Protein AF-A0A4U9RWN8-F1 (afdb_monomer_lite)

Secondary structure (DSSP, 8-state):
--EEEEEEEEEEE-SS-PPP---------TTS--------EEEEETTEEEEEEEESSHHHHHHHHHS-SS-S-TT-SEEEEEEEEEEEES--------

Radius of gyration: 16.81 Å; chains: 1; bounding box: 46×37×35 Å

Organism: Hathewaya histolytica (NCBI:txid1498)

Structure (mmCIF, N/CA/C/O backbone):
data_AF-A0A4U9RWN8-F1
#
_entry.id   AF-A0A4U9RWN8-F1
#
loop_
_atom_site.group_PDB
_atom_site.id
_atom_site.type_symbol
_atom_site.label_atom_id
_atom_site.label_alt_id
_atom_site.label_comp_id
_atom_site.label_asym_id
_atom_site.label_entity_id
_atom_site.label_seq_id
_atom_site.pdbx_PDB_ins_code
_atom_site.Cartn_x
_atom_site.Cartn_y
_atom_site.Cartn_z
_atom_site.occupancy
_atom_site.B_iso_or_equiv
_atom_site.auth_seq_id
_atom_site.auth_comp_id
_atom_site.auth_asym_id
_atom_site.auth_atom_id
_atom_site.pdbx_PDB_model_num
ATOM 1 N N . MET A 1 1 ? -17.547 -0.388 16.475 1.00 52.94 1 MET A N 1
ATOM 2 C CA . MET A 1 1 ? -17.294 -1.480 15.515 1.00 52.94 1 MET A CA 1
ATOM 3 C C . MET A 1 1 ? -15.871 -1.305 15.049 1.00 52.94 1 MET A C 1
ATOM 5 O O . MET A 1 1 ? -15.585 -0.290 14.425 1.00 52.94 1 MET A O 1
ATOM 9 N N . ASP A 1 2 ? -14.984 -2.220 15.419 1.00 73.31 2 ASP A N 1
ATOM 10 C CA . ASP A 1 2 ? -13.579 -2.090 15.048 1.00 73.31 2 ASP A CA 1
ATOM 11 C C . ASP A 1 2 ? -13.425 -2.542 13.597 1.00 73.31 2 ASP A C 1
ATOM 13 O O . ASP A 1 2 ? -13.915 -3.606 13.218 1.00 73.31 2 ASP A O 1
ATOM 17 N N . ASN A 1 3 ? -12.795 -1.724 12.762 1.00 82.44 3 ASN A N 1
ATOM 18 C CA . ASN A 1 3 ? -12.520 -2.067 11.373 1.00 82.44 3 ASN A CA 1
ATOM 19 C C . ASN A 1 3 ? -11.022 -2.303 11.226 1.00 82.44 3 ASN A C 1
ATOM 21 O O . ASN A 1 3 ? -10.210 -1.515 11.707 1.00 82.44 3 ASN A O 1
ATOM 25 N N . ASN A 1 4 ? -10.650 -3.373 10.533 1.00 87.12 4 ASN A N 1
ATOM 26 C CA . ASN A 1 4 ? -9.282 -3.556 10.086 1.00 87.12 4 ASN A CA 1
ATOM 27 C C . ASN A 1 4 ? -9.071 -2.730 8.816 1.00 87.12 4 ASN A C 1
ATOM 29 O O . ASN A 1 4 ? -9.777 -2.908 7.821 1.00 87.12 4 ASN A O 1
ATOM 33 N N . LEU A 1 5 ? -8.091 -1.834 8.863 1.00 89.62 5 LEU A N 1
ATOM 34 C CA . LEU A 1 5 ? -7.734 -0.954 7.761 1.00 89.62 5 LEU A CA 1
ATOM 35 C C . LEU A 1 5 ? -6.468 -1.470 7.090 1.00 89.62 5 LEU A C 1
ATOM 37 O O . LEU A 1 5 ? -5.451 -1.691 7.751 1.00 89.62 5 LEU A O 1
ATOM 41 N N . TYR A 1 6 ? -6.527 -1.629 5.773 1.00 89.75 6 TYR A N 1
ATOM 42 C CA . TYR A 1 6 ? -5.383 -2.028 4.969 1.00 89.75 6 TYR A CA 1
ATOM 43 C C . TYR A 1 6 ? -5.171 -1.069 3.805 1.00 89.75 6 TYR A C 1
ATOM 45 O O . TYR A 1 6 ? -6.124 -0.630 3.165 1.00 89.75 6 TYR A O 1
ATOM 53 N N . VAL A 1 7 ? -3.908 -0.788 3.501 1.00 88.56 7 VAL A N 1
ATOM 54 C CA . VAL A 1 7 ? -3.503 -0.032 2.314 1.00 88.56 7 VAL A CA 1
ATOM 55 C C . VAL A 1 7 ? -2.692 -0.955 1.426 1.00 88.56 7 VAL A C 1
ATOM 57 O O . VAL A 1 7 ? -1.689 -1.524 1.855 1.00 88.56 7 VAL A O 1
ATOM 60 N N . CYS A 1 8 ? -3.143 -1.121 0.190 1.00 89.69 8 CYS A N 1
ATOM 61 C CA . CYS A 1 8 ? -2.504 -1.956 -0.811 1.00 89.69 8 CYS A CA 1
ATOM 62 C C . CYS A 1 8 ? -1.906 -1.069 -1.901 1.00 89.69 8 CYS A C 1
ATOM 64 O O . CYS A 1 8 ? -2.624 -0.308 -2.545 1.00 89.69 8 CYS A O 1
ATOM 66 N N . ILE A 1 9 ? -0.604 -1.199 -2.139 1.00 88.38 9 ILE A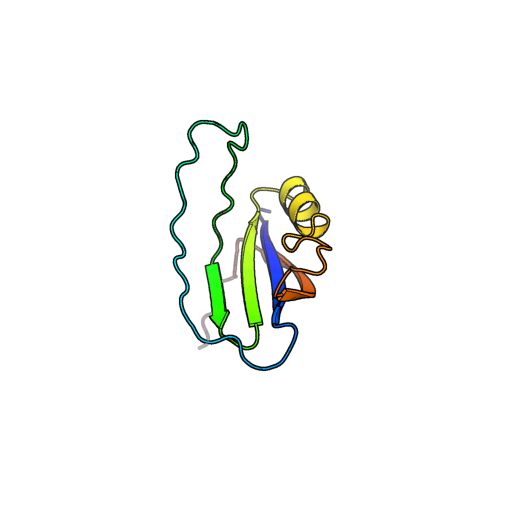 N 1
ATOM 67 C CA . ILE A 1 9 ? 0.125 -0.476 -3.180 1.00 88.38 9 ILE A CA 1
ATOM 68 C C . ILE A 1 9 ? 0.631 -1.491 -4.198 1.00 88.38 9 ILE A C 1
ATOM 70 O O . ILE A 1 9 ? 1.441 -2.357 -3.874 1.00 88.38 9 ILE A O 1
ATOM 74 N N . ASN A 1 10 ? 0.153 -1.389 -5.431 1.00 88.06 10 ASN A N 1
ATOM 75 C CA . ASN A 1 10 ? 0.626 -2.178 -6.560 1.00 88.06 10 ASN A CA 1
ATOM 76 C C . ASN A 1 10 ? 1.646 -1.354 -7.336 1.00 88.06 10 ASN A C 1
ATOM 78 O O . ASN A 1 10 ? 1.394 -0.188 -7.642 1.00 88.06 10 ASN A O 1
ATOM 82 N N . TYR A 1 11 ? 2.765 -1.967 -7.690 1.00 87.00 11 TYR A N 1
ATOM 83 C CA . TYR A 1 11 ? 3.837 -1.322 -8.435 1.00 87.00 11 TYR A CA 1
ATOM 84 C C . TYR A 1 11 ? 4.341 -2.231 -9.548 1.00 87.00 11 TYR A C 1
ATOM 86 O O . TYR A 1 11 ? 4.206 -3.454 -9.478 1.00 87.00 11 TYR A O 1
ATOM 94 N N . LYS A 1 12 ? 4.937 -1.633 -10.575 1.00 87.56 12 LYS A N 1
ATOM 95 C CA . LYS A 1 12 ? 5.595 -2.347 -11.671 1.00 87.56 12 LYS A CA 1
ATOM 96 C C . LYS A 1 12 ? 7.016 -1.847 -11.859 1.00 87.56 12 LYS A C 1
ATOM 98 O O . LYS A 1 12 ? 7.318 -0.705 -11.520 1.00 87.56 12 LYS A O 1
ATOM 103 N N . ALA A 1 13 ? 7.883 -2.707 -12.374 1.00 82.62 13 ALA A N 1
ATOM 104 C CA . ALA A 1 13 ? 9.233 -2.310 -12.749 1.00 82.62 13 ALA A CA 1
ATOM 105 C C . ALA A 1 13 ? 9.197 -1.379 -13.974 1.00 82.62 13 ALA A C 1
ATOM 107 O O . ALA A 1 13 ? 8.373 -1.556 -14.874 1.00 82.62 13 ALA A O 1
ATOM 108 N N . LYS A 1 14 ? 10.085 -0.386 -14.003 1.00 75.69 14 LYS A N 1
ATOM 109 C CA . LYS A 1 14 ? 10.350 0.458 -15.170 1.00 75.69 14 LYS A CA 1
ATOM 110 C C . LYS A 1 14 ? 11.483 -0.160 -15.991 1.00 75.69 14 LYS A C 1
ATOM 112 O O . LYS A 1 14 ? 12.550 -0.435 -15.448 1.00 75.69 14 LYS A O 1
ATOM 117 N N . GLY A 1 15 ? 11.268 -0.294 -17.299 1.00 69.38 15 GLY A N 1
ATOM 118 C CA . GLY A 1 15 ? 12.269 -0.783 -18.255 1.00 69.38 15 GLY A CA 1
ATOM 119 C C . GLY A 1 15 ? 12.388 -2.309 -18.340 1.00 69.38 15 GLY A C 1
ATOM 120 O O . GLY A 1 15 ? 11.746 -3.049 -17.595 1.00 69.38 15 GLY A O 1
ATOM 121 N N . ASP A 1 16 ? 13.212 -2.773 -19.282 1.00 58.56 16 ASP A N 1
ATOM 122 C CA . ASP A 1 16 ? 13.432 -4.194 -19.549 1.00 58.56 16 ASP A CA 1
ATOM 123 C C . ASP A 1 16 ? 14.505 -4.787 -18.622 1.00 58.56 16 ASP A C 1
ATOM 125 O O . ASP A 1 16 ? 15.666 -4.395 -18.664 1.00 58.56 16 ASP A O 1
ATOM 129 N N . LYS A 1 17 ? 14.079 -5.756 -17.796 1.00 56.75 17 LYS A N 1
ATOM 130 C CA . LYS A 1 17 ? 14.875 -6.761 -17.058 1.00 56.75 17 LYS A CA 1
ATOM 131 C C . LYS A 1 17 ? 16.185 -6.255 -16.430 1.00 56.75 17 LYS A C 1
ATOM 133 O O . LYS A 1 17 ? 17.260 -6.381 -17.007 1.00 56.75 17 LYS A O 1
ATOM 138 N N . VAL A 1 18 ? 16.111 -5.817 -15.175 1.00 53.97 18 VAL A N 1
ATOM 139 C CA . VAL A 1 18 ? 17.308 -5.633 -14.339 1.00 53.97 18 VAL A CA 1
ATOM 140 C C . VAL A 1 18 ? 17.695 -6.985 -13.729 1.00 53.97 18 VAL A C 1
ATOM 142 O O . VAL A 1 18 ? 16.878 -7.590 -13.038 1.00 53.97 18 VAL A O 1
ATOM 145 N N . GLU A 1 19 ? 18.912 -7.465 -14.007 1.00 53.09 19 GLU A N 1
ATOM 146 C CA . GLU A 1 19 ? 19.486 -8.668 -13.388 1.00 53.09 19 GLU A CA 1
ATOM 147 C C . GLU A 1 19 ? 19.564 -8.546 -11.857 1.00 53.09 19 GLU A C 1
ATOM 149 O O . GLU A 1 19 ? 19.855 -7.488 -11.288 1.00 53.09 19 GLU A O 1
ATOM 154 N N . ASP A 1 20 ? 19.257 -9.664 -11.200 1.00 55.72 20 ASP A N 1
ATOM 155 C CA . ASP A 1 20 ? 18.977 -9.770 -9.774 1.00 55.72 20 ASP A CA 1
ATOM 156 C C . ASP A 1 20 ? 20.247 -9.745 -8.912 1.00 55.72 20 ASP A C 1
ATOM 158 O O . ASP A 1 20 ? 21.068 -10.655 -8.950 1.00 55.72 20 ASP A O 1
ATOM 162 N N . ASN A 1 21 ? 20.347 -8.741 -8.038 1.00 45.19 21 ASN A N 1
ATOM 163 C CA . ASN A 1 21 ? 21.085 -8.826 -6.775 1.00 45.19 21 ASN A CA 1
ATOM 164 C C . ASN A 1 21 ? 20.395 -7.928 -5.739 1.00 45.19 21 ASN A C 1
ATOM 166 O O . ASN A 1 21 ? 20.758 -6.767 -5.532 1.00 45.19 21 ASN A O 1
ATOM 170 N N . TYR A 1 22 ? 19.336 -8.444 -5.110 1.00 52.03 22 TYR A N 1
ATOM 171 C CA . TYR A 1 22 ? 18.587 -7.714 -4.089 1.00 52.03 22 TYR A CA 1
ATOM 172 C C . TYR A 1 22 ? 19.147 -8.012 -2.692 1.00 52.03 22 TYR A C 1
ATOM 174 O O . TYR A 1 22 ? 18.807 -8.989 -2.037 1.00 52.03 22 TYR A O 1
ATOM 182 N N . ASN A 1 23 ? 19.990 -7.118 -2.182 1.00 45.03 23 ASN A N 1
ATOM 183 C CA . ASN A 1 23 ? 20.296 -7.086 -0.755 1.00 45.03 23 ASN A CA 1
ATOM 184 C C . ASN A 1 23 ? 19.260 -6.207 -0.047 1.00 45.03 23 ASN A C 1
ATOM 186 O O . ASN A 1 23 ? 19.499 -5.022 0.182 1.00 45.03 23 ASN A O 1
ATOM 190 N N . LEU A 1 24 ? 18.115 -6.791 0.329 1.00 51.59 24 LEU A N 1
ATOM 191 C CA . LEU A 1 24 ? 17.165 -6.188 1.276 1.00 51.59 24 LEU A CA 1
ATOM 192 C C . LEU A 1 24 ? 17.747 -6.249 2.698 1.00 51.59 24 LEU A C 1
ATOM 194 O O . LEU A 1 24 ? 17.181 -6.848 3.607 1.00 51.59 24 LEU A O 1
ATOM 198 N N . ARG A 1 25 ? 18.930 -5.668 2.895 1.00 49.94 25 ARG A N 1
ATOM 199 C CA . ARG A 1 25 ? 19.459 -5.421 4.231 1.00 49.94 25 ARG A CA 1
ATOM 200 C C . ARG A 1 25 ? 18.917 -4.077 4.675 1.00 49.94 25 ARG A C 1
ATOM 202 O O . ARG A 1 25 ? 19.267 -3.052 4.093 1.00 49.94 25 ARG A O 1
ATOM 209 N N . ILE A 1 26 ? 18.087 -4.092 5.715 1.00 55.62 26 ILE A N 1
ATOM 210 C CA . ILE A 1 26 ? 17.837 -2.898 6.518 1.00 55.62 26 ILE A CA 1
ATOM 211 C C . ILE A 1 26 ? 19.207 -2.505 7.075 1.00 55.62 26 ILE A C 1
ATOM 213 O O . ILE A 1 26 ? 19.735 -3.163 7.969 1.00 55.62 26 ILE A O 1
ATOM 217 N N . LYS A 1 27 ? 19.856 -1.519 6.449 1.00 49.28 27 LYS A N 1
ATOM 218 C CA . LYS A 1 27 ? 21.091 -0.953 6.982 1.00 49.28 27 LYS A CA 1
ATOM 219 C C . LYS A 1 27 ? 20.681 -0.087 8.156 1.00 49.28 27 LYS A C 1
ATOM 221 O O . LYS A 1 27 ? 19.950 0.880 7.963 1.00 49.28 27 LYS A O 1
ATOM 226 N N . ASP A 1 28 ? 21.163 -0.440 9.338 1.00 49.03 28 ASP A N 1
ATOM 227 C CA . ASP A 1 28 ? 21.103 0.428 10.503 1.00 49.03 28 ASP A CA 1
ATOM 228 C C . ASP A 1 28 ? 21.994 1.651 10.221 1.00 49.03 28 ASP A C 1
ATOM 230 O O . ASP A 1 28 ? 23.207 1.634 10.427 1.00 49.03 28 ASP A O 1
ATOM 234 N N . GLN A 1 29 ? 21.427 2.673 9.575 1.00 50.16 29 GLN A N 1
ATOM 235 C CA . GLN A 1 29 ? 22.099 3.952 9.379 1.00 50.16 29 GLN A CA 1
ATOM 236 C C . GLN A 1 29 ? 21.960 4.739 10.677 1.00 50.16 29 GLN A C 1
ATOM 238 O O . GLN A 1 29 ? 21.058 5.558 10.831 1.00 50.16 29 GLN A O 1
ATOM 243 N N . SER A 1 30 ? 22.898 4.506 11.589 1.00 48.16 30 SER A N 1
ATOM 244 C CA . SER A 1 30 ? 23.049 5.166 12.891 1.00 48.16 30 SER A CA 1
ATOM 245 C C . SER A 1 30 ? 23.254 6.696 12.841 1.00 48.16 30 SER A C 1
ATOM 247 O O . SER A 1 30 ? 23.673 7.294 13.828 1.00 48.16 30 SER A O 1
ATOM 249 N N . SER A 1 31 ? 22.962 7.363 11.717 1.00 50.34 31 SER A N 1
ATOM 250 C CA . SER A 1 31 ? 23.191 8.799 11.509 1.00 50.34 31 SER A CA 1
ATOM 251 C C . SER A 1 31 ? 22.096 9.548 10.738 1.00 50.34 31 SER A C 1
ATOM 253 O O . SER A 1 31 ? 22.244 10.748 10.511 1.00 50.34 31 SER A O 1
ATOM 255 N N . GLN A 1 32 ? 20.974 8.916 10.373 1.00 49.19 32 GLN A N 1
ATOM 256 C CA . GLN A 1 32 ? 19.807 9.643 9.854 1.00 49.19 32 GLN A CA 1
ATOM 257 C C . GLN A 1 32 ? 18.641 9.543 10.839 1.00 49.19 32 GLN A C 1
ATOM 259 O O . GLN A 1 32 ? 18.200 8.451 11.181 1.00 49.19 32 GLN A O 1
ATOM 264 N N . MET A 1 33 ? 18.126 10.698 11.277 1.00 48.00 33 MET A N 1
ATOM 265 C CA . MET A 1 33 ? 16.900 10.888 12.077 1.00 48.00 33 MET A CA 1
ATOM 266 C C . MET A 1 33 ? 15.626 10.424 11.326 1.00 48.00 33 MET A C 1
ATOM 268 O O . MET A 1 33 ? 14.662 11.168 11.181 1.00 48.00 33 MET A O 1
ATOM 272 N N . GLY A 1 34 ? 15.608 9.195 10.815 1.00 53.25 34 GLY A N 1
ATOM 273 C CA . GLY A 1 34 ? 14.469 8.557 10.158 1.00 53.25 34 GLY A CA 1
ATOM 274 C C . GLY A 1 34 ? 13.996 7.355 10.967 1.00 53.25 34 GLY A C 1
ATOM 275 O O . GLY A 1 34 ? 14.151 6.218 10.543 1.00 53.25 34 GLY A O 1
ATOM 276 N N . SER A 1 35 ? 13.441 7.586 12.156 1.00 52.69 35 SER A N 1
ATOM 277 C CA . SER A 1 35 ? 13.131 6.552 13.158 1.00 52.69 35 SER A CA 1
ATOM 278 C C . SER A 1 35 ? 11.888 5.692 12.872 1.00 52.69 35 SER A C 1
ATOM 280 O O . SER A 1 35 ? 11.381 5.035 13.782 1.00 52.69 35 SER A O 1
ATOM 282 N N . LYS A 1 36 ? 11.359 5.664 11.641 1.00 59.69 36 LYS A N 1
ATOM 283 C CA . LYS A 1 36 ? 10.114 4.938 11.343 1.00 59.69 36 LYS A CA 1
ATOM 284 C C . LYS A 1 36 ? 10.264 3.999 10.150 1.00 59.69 36 LYS A C 1
ATOM 286 O O . LYS A 1 36 ? 10.043 4.379 9.004 1.00 59.69 36 LYS A O 1
ATOM 291 N N . TYR A 1 37 ? 10.603 2.747 10.446 1.00 60.84 37 TYR A N 1
ATOM 292 C CA . TYR A 1 37 ? 10.489 1.645 9.494 1.00 60.84 37 TYR A CA 1
ATOM 293 C C . TYR A 1 37 ? 9.026 1.212 9.384 1.00 60.84 37 TYR A C 1
ATOM 295 O O . TYR A 1 37 ? 8.347 1.018 10.392 1.00 60.84 37 TYR A O 1
ATOM 303 N N . LEU A 1 38 ? 8.542 1.055 8.154 1.00 66.19 38 LEU A N 1
ATOM 304 C CA . LEU A 1 38 ? 7.200 0.563 7.870 1.00 66.19 38 LEU A CA 1
ATOM 305 C C . LEU A 1 38 ? 7.299 -0.866 7.328 1.00 66.19 38 LEU A C 1
ATOM 307 O O . LEU A 1 38 ? 7.764 -1.085 6.211 1.00 66.19 38 LEU A O 1
ATOM 311 N N . ILE A 1 39 ? 6.875 -1.840 8.133 1.00 71.50 39 ILE A N 1
ATOM 312 C CA . ILE A 1 39 ? 6.876 -3.258 7.757 1.00 71.50 39 ILE A CA 1
ATOM 313 C C . ILE A 1 39 ? 5.561 -3.578 7.038 1.00 71.50 39 ILE A C 1
ATOM 315 O O . ILE A 1 39 ? 4.483 -3.217 7.512 1.00 71.50 39 ILE A O 1
ATOM 319 N N . CYS A 1 40 ? 5.647 -4.264 5.900 1.00 77.94 40 CYS A N 1
ATOM 320 C CA . CYS A 1 40 ? 4.494 -4.743 5.137 1.00 77.94 40 CYS A CA 1
ATOM 321 C C . CYS A 1 40 ? 4.644 -6.206 4.738 1.00 77.94 40 CYS A C 1
ATOM 323 O O . CYS A 1 40 ? 5.752 -6.730 4.638 1.00 77.94 40 CYS A O 1
ATOM 325 N N . GLY A 1 41 ? 3.503 -6.842 4.479 1.00 83.62 41 GLY A N 1
ATOM 326 C CA . GLY A 1 41 ? 3.454 -8.073 3.698 1.00 83.62 41 GLY A CA 1
ATOM 327 C C . GLY A 1 41 ? 3.339 -7.742 2.214 1.00 83.62 41 GLY A C 1
ATOM 328 O O . GLY A 1 41 ? 2.918 -6.644 1.848 1.00 83.62 41 GLY A O 1
ATOM 329 N N . GLY A 1 42 ? 3.687 -8.674 1.334 1.00 85.12 42 GLY A N 1
ATOM 330 C CA . GLY A 1 42 ? 3.605 -8.397 -0.091 1.00 85.12 42 GLY A CA 1
ATOM 331 C C . GLY A 1 42 ? 4.263 -9.432 -0.982 1.00 85.12 42 GLY A C 1
ATOM 332 O O . GLY A 1 42 ? 4.845 -10.407 -0.514 1.00 85.12 42 GLY A O 1
ATOM 333 N N . ILE A 1 43 ? 4.170 -9.180 -2.282 1.00 84.12 43 ILE A N 1
ATOM 334 C CA . ILE A 1 43 ? 4.886 -9.918 -3.320 1.00 84.12 43 ILE A CA 1
ATOM 335 C C . ILE A 1 43 ? 5.865 -8.942 -3.960 1.00 84.12 43 ILE A C 1
ATOM 337 O O . ILE A 1 43 ?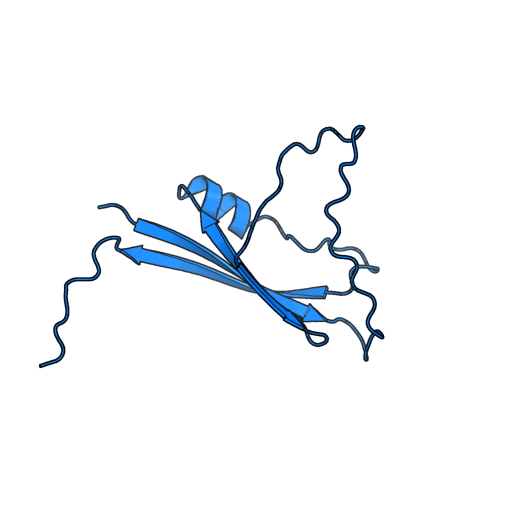 5.485 -7.822 -4.302 1.00 84.12 43 ILE A O 1
ATOM 341 N N . TYR A 1 44 ? 7.106 -9.380 -4.132 1.00 80.81 44 TYR A N 1
ATOM 342 C CA . TYR A 1 44 ? 8.142 -8.667 -4.866 1.00 80.81 44 TYR A CA 1
ATOM 343 C C . TYR A 1 44 ? 8.683 -9.588 -5.956 1.00 80.81 44 TYR A C 1
ATOM 345 O O . TYR A 1 44 ? 9.127 -10.697 -5.665 1.00 80.81 44 TYR A O 1
ATOM 353 N N . ASN A 1 45 ? 8.616 -9.151 -7.212 1.00 78.94 45 ASN A N 1
ATOM 354 C CA . ASN A 1 45 ? 9.208 -9.847 -8.346 1.00 78.94 45 ASN A CA 1
ATOM 355 C C . ASN A 1 45 ? 9.809 -8.852 -9.355 1.00 78.94 45 ASN A C 1
ATOM 357 O O . ASN A 1 45 ? 9.591 -7.643 -9.280 1.00 78.94 45 ASN A O 1
ATOM 361 N N . LYS A 1 46 ? 10.558 -9.376 -10.332 1.00 76.25 46 LYS A N 1
ATOM 362 C CA . LYS A 1 46 ? 11.249 -8.582 -11.365 1.00 76.25 46 LYS A CA 1
ATOM 363 C C . LYS A 1 46 ? 10.338 -7.707 -12.235 1.00 76.25 46 LYS A C 1
ATOM 365 O O . LYS A 1 46 ? 10.810 -6.749 -12.830 1.00 76.25 46 LYS A O 1
ATOM 370 N N . ASN A 1 47 ? 9.048 -8.027 -12.318 1.00 80.75 47 ASN A N 1
ATOM 371 C CA . ASN A 1 47 ? 8.071 -7.264 -13.093 1.00 80.75 47 ASN A CA 1
ATOM 372 C C . ASN A 1 47 ? 7.336 -6.229 -12.226 1.00 80.75 47 ASN A C 1
ATOM 374 O O . ASN A 1 47 ? 6.596 -5.400 -12.753 1.00 80.75 47 ASN A O 1
ATOM 378 N N . GLY A 1 48 ? 7.514 -6.268 -10.905 1.00 83.62 48 GLY A N 1
ATOM 379 C CA . GLY A 1 48 ? 6.741 -5.483 -9.958 1.00 83.62 48 GLY A CA 1
ATOM 380 C C . GLY A 1 48 ? 6.232 -6.304 -8.788 1.00 83.62 48 GLY A C 1
ATOM 381 O O . GLY A 1 48 ? 6.745 -7.369 -8.449 1.00 83.62 48 GLY A O 1
ATOM 382 N N . GLY A 1 49 ? 5.179 -5.807 -8.160 1.00 86.56 49 GLY A N 1
ATOM 383 C CA . GLY A 1 49 ? 4.629 -6.474 -7.006 1.00 86.56 49 GLY A CA 1
ATOM 384 C C . GLY A 1 49 ? 3.544 -5.691 -6.301 1.00 86.56 49 GLY A C 1
ATOM 385 O O . GLY A 1 49 ? 2.924 -4.773 -6.840 1.00 86.56 49 GLY A O 1
ATOM 386 N N . LYS A 1 50 ? 3.306 -6.106 -5.064 1.00 88.75 50 LYS A N 1
ATOM 387 C CA . LYS A 1 50 ? 2.270 -5.569 -4.196 1.00 88.75 50 LYS A CA 1
ATOM 388 C C . LYS A 1 50 ? 2.813 -5.438 -2.787 1.00 88.75 50 LYS A C 1
ATOM 390 O O . LYS A 1 50 ? 3.393 -6.393 -2.282 1.00 88.75 50 LYS A O 1
ATOM 395 N N . LEU A 1 51 ? 2.573 -4.298 -2.155 1.00 88.50 51 LEU A N 1
ATOM 396 C CA . LEU A 1 51 ? 2.816 -4.057 -0.736 1.00 88.50 51 LEU A CA 1
ATOM 397 C C . LEU A 1 51 ? 1.467 -3.892 -0.038 1.00 88.50 51 LEU A C 1
ATOM 399 O O . LEU A 1 51 ? 0.589 -3.200 -0.550 1.00 88.50 51 LEU A O 1
ATOM 403 N N . VAL A 1 52 ? 1.295 -4.530 1.115 1.00 89.75 52 VAL A N 1
ATOM 404 C CA . VAL A 1 52 ? 0.083 -4.456 1.934 1.00 89.75 52 VAL A CA 1
ATOM 405 C C . VAL A 1 52 ? 0.462 -4.045 3.349 1.00 89.75 52 VAL A C 1
ATOM 407 O O . VAL A 1 52 ? 1.191 -4.750 4.051 1.00 89.75 52 VAL A O 1
ATOM 410 N N . TYR A 1 53 ? -0.075 -2.908 3.771 1.00 88.75 53 TYR A N 1
ATOM 411 C CA . TYR A 1 53 ? 0.119 -2.331 5.093 1.00 88.75 53 TYR A CA 1
ATOM 412 C C . TYR A 1 53 ? -1.159 -2.481 5.903 1.00 88.75 53 TYR A C 1
ATOM 414 O O . TYR A 1 53 ? -2.237 -2.184 5.394 1.00 88.75 53 TYR A O 1
ATOM 422 N N . LYS A 1 54 ? -1.045 -2.895 7.166 1.00 88.56 54 LYS A N 1
ATOM 423 C CA . LYS A 1 54 ? -2.133 -2.751 8.136 1.00 88.56 54 LYS A CA 1
ATOM 424 C C . LYS A 1 54 ? -1.983 -1.393 8.819 1.00 88.56 54 LYS A C 1
ATOM 426 O O . LYS A 1 54 ? -0.932 -1.127 9.395 1.00 88.56 54 LYS A O 1
ATOM 431 N N . ALA A 1 55 ? -3.014 -0.560 8.761 1.00 87.94 55 ALA A N 1
ATOM 432 C CA . ALA A 1 55 ? -3.061 0.713 9.471 1.00 87.94 55 ALA A CA 1
ATOM 433 C C . ALA A 1 55 ? -3.750 0.542 10.831 1.00 87.94 55 ALA A C 1
ATOM 435 O O . ALA A 1 55 ? -4.675 -0.263 10.972 1.00 87.94 55 ALA A O 1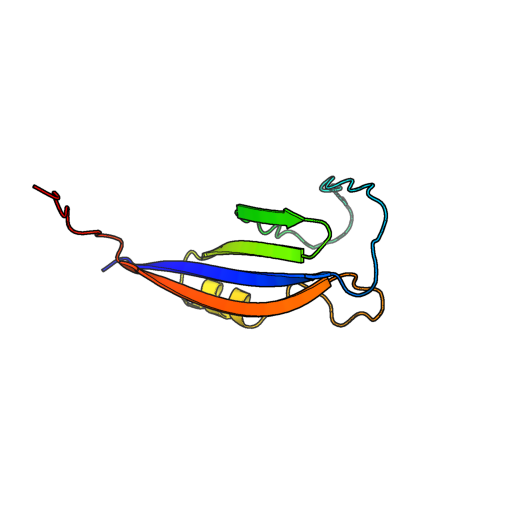
ATOM 436 N N . ARG A 1 56 ? -3.297 1.295 11.836 1.00 87.12 56 ARG A N 1
ATOM 437 C CA . ARG A 1 56 ? -3.886 1.290 13.185 1.00 87.12 56 ARG A CA 1
ATOM 438 C C . ARG A 1 56 ? -5.170 2.106 13.257 1.00 87.12 56 ARG A C 1
ATOM 440 O O . ARG A 1 56 ? -6.065 1.765 14.021 1.00 87.12 56 ARG A O 1
ATOM 447 N N . ASP A 1 57 ? -5.253 3.164 12.459 1.00 87.81 57 ASP A N 1
ATOM 448 C CA . ASP A 1 57 ? -6.388 4.075 12.413 1.00 87.81 57 ASP A CA 1
ATOM 449 C C . ASP A 1 57 ? -6.554 4.693 11.014 1.00 87.81 57 ASP A C 1
ATOM 451 O O . ASP A 1 57 ? -5.725 4.513 10.115 1.00 87.81 57 ASP A O 1
ATOM 455 N N . PHE A 1 58 ? -7.663 5.410 10.817 1.00 86.69 58 PHE A N 1
ATOM 456 C CA . PHE A 1 58 ? -7.976 6.065 9.545 1.00 86.69 58 PHE A CA 1
ATOM 457 C C . PHE A 1 58 ? -6.954 7.130 9.156 1.00 86.69 58 PHE A C 1
ATOM 459 O O . PHE A 1 58 ? -6.729 7.332 7.9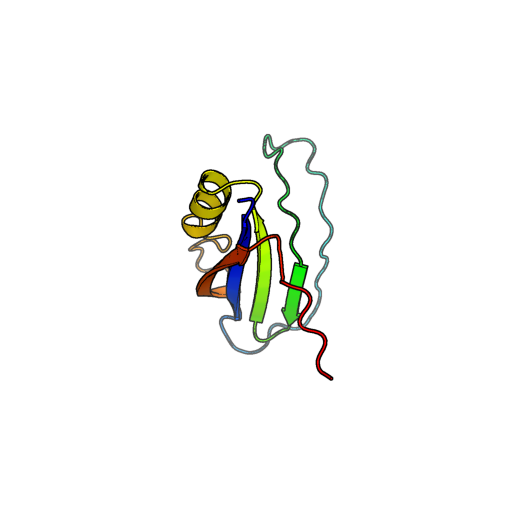65 1.00 86.69 58 PHE A O 1
ATOM 466 N N . LYS A 1 59 ? -6.331 7.800 10.130 1.00 87.75 59 LYS A N 1
ATOM 467 C CA . LYS A 1 59 ? -5.331 8.830 9.860 1.00 87.75 59 LYS A CA 1
ATOM 468 C C . LYS A 1 59 ? -4.070 8.193 9.285 1.00 87.75 59 LYS A C 1
ATOM 470 O O . LYS A 1 59 ? -3.613 8.617 8.235 1.00 87.75 59 LYS A O 1
ATOM 475 N N . GLU A 1 60 ? -3.574 7.121 9.896 1.00 85.25 60 GLU A N 1
ATOM 476 C CA . GLU A 1 60 ? -2.439 6.354 9.386 1.00 85.25 60 GLU A CA 1
ATOM 477 C C . GLU A 1 60 ? -2.753 5.725 8.025 1.00 85.25 60 GLU A C 1
ATOM 479 O O . GLU A 1 60 ? -1.917 5.770 7.127 1.00 85.25 60 GLU A O 1
ATOM 484 N N . ALA A 1 61 ? -3.966 5.19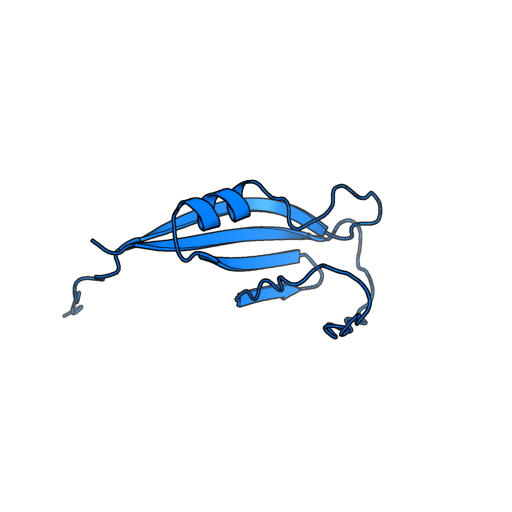8 7.827 1.00 86.25 61 ALA A N 1
ATOM 485 C CA . ALA A 1 61 ? -4.391 4.699 6.521 1.00 86.25 61 ALA A CA 1
ATOM 486 C C . ALA A 1 61 ? -4.350 5.804 5.454 1.00 86.25 61 ALA A C 1
ATOM 488 O O . ALA A 1 61 ? -3.880 5.564 4.345 1.00 86.25 61 ALA A O 1
ATOM 489 N N . MET A 1 62 ? -4.795 7.014 5.796 1.00 85.88 62 MET A N 1
ATOM 490 C CA . MET A 1 62 ? -4.797 8.166 4.899 1.00 85.88 62 MET A CA 1
ATOM 491 C C . MET A 1 62 ? -3.382 8.684 4.613 1.00 85.88 62 MET A C 1
ATOM 493 O O . MET A 1 62 ? -3.047 8.974 3.467 1.00 85.88 62 MET A O 1
ATOM 497 N N . ASP A 1 63 ? -2.525 8.733 5.632 1.00 86.00 63 ASP A N 1
ATOM 498 C CA . ASP A 1 63 ? -1.120 9.113 5.489 1.00 86.00 63 ASP A CA 1
ATOM 499 C C . ASP A 1 63 ? -0.386 8.133 4.560 1.00 86.00 63 ASP A C 1
ATOM 501 O O . ASP A 1 63 ? 0.380 8.549 3.690 1.00 86.00 63 ASP A O 1
ATOM 505 N N . LEU A 1 64 ? -0.650 6.829 4.688 1.00 83.31 64 LEU A N 1
ATOM 506 C CA . LEU A 1 64 ? -0.132 5.801 3.779 1.00 83.31 64 LEU A CA 1
ATOM 507 C C . LEU A 1 64 ? -0.770 5.873 2.385 1.00 83.31 64 LEU A C 1
ATOM 509 O O . LEU A 1 64 ? -0.119 5.555 1.390 1.00 83.31 64 LEU A O 1
ATOM 513 N N . ALA A 1 65 ? -2.033 6.294 2.302 1.00 81.31 65 ALA A N 1
ATOM 514 C CA . ALA A 1 65 ? -2.754 6.431 1.046 1.00 81.31 65 ALA A CA 1
ATOM 515 C C . ALA A 1 65 ? -2.307 7.640 0.216 1.00 81.31 65 ALA A C 1
ATOM 517 O O . ALA A 1 65 ? -2.431 7.609 -1.006 1.00 81.31 65 ALA A O 1
ATOM 518 N N . HIS A 1 66 ? -1.789 8.691 0.851 1.00 81.44 66 HIS A N 1
ATOM 519 C CA . HIS A 1 66 ? -1.356 9.912 0.170 1.00 81.44 66 HIS A CA 1
ATOM 520 C C . HIS A 1 66 ? 0.153 10.000 -0.044 1.00 81.44 66 HIS A C 1
ATOM 522 O O . HIS A 1 66 ? 0.596 10.679 -0.971 1.00 81.44 66 HIS A O 1
ATOM 528 N N . ASN A 1 67 ? 0.950 9.296 0.760 1.00 77.06 67 ASN A N 1
ATOM 529 C CA . ASN A 1 67 ? 2.391 9.266 0.567 1.00 77.06 67 ASN A CA 1
ATOM 530 C C . ASN A 1 67 ? 2.782 8.200 -0.459 1.00 77.06 67 ASN A C 1
ATOM 532 O O . ASN A 1 67 ? 2.502 7.008 -0.311 1.00 77.06 67 ASN A O 1
ATOM 536 N N . ASN A 1 68 ? 3.460 8.634 -1.520 1.00 68.56 68 ASN A N 1
ATOM 537 C CA . ASN A 1 68 ? 4.061 7.705 -2.463 1.00 68.56 68 ASN A CA 1
ATOM 538 C C . ASN A 1 68 ? 5.306 7.074 -1.831 1.00 68.56 68 ASN A C 1
ATOM 540 O O . ASN A 1 68 ? 6.235 7.781 -1.441 1.00 68.56 68 ASN A O 1
ATOM 544 N N . VAL A 1 69 ? 5.300 5.745 -1.716 1.00 69.44 69 VAL A N 1
ATOM 545 C CA . VAL A 1 69 ? 6.436 4.974 -1.189 1.00 69.44 69 VAL A CA 1
ATOM 546 C C . VAL A 1 69 ? 7.581 4.948 -2.205 1.00 69.44 69 VAL A C 1
ATOM 548 O O . VAL A 1 69 ? 8.747 4.886 -1.821 1.00 69.44 69 VAL A O 1
ATOM 551 N N . PHE A 1 70 ? 7.254 5.056 -3.494 1.00 71.81 70 PHE A N 1
ATOM 552 C CA . PHE A 1 70 ? 8.222 5.205 -4.571 1.00 71.81 70 PHE A CA 1
ATOM 553 C C . PHE A 1 70 ? 8.476 6.693 -4.802 1.00 71.81 70 PHE A C 1
ATOM 555 O O . PHE A 1 70 ? 7.548 7.500 -4.925 1.00 71.81 70 PHE A O 1
ATOM 562 N N . LYS A 1 71 ? 9.745 7.093 -4.838 1.00 64.12 71 LYS A N 1
ATOM 563 C CA . LYS A 1 71 ? 10.076 8.491 -5.107 1.00 64.12 71 LYS A CA 1
ATOM 564 C C . LYS A 1 71 ? 9.781 8.760 -6.580 1.00 64.12 71 LYS A C 1
ATOM 566 O O . LYS A 1 71 ? 10.025 7.927 -7.448 1.00 64.12 71 LYS A O 1
ATOM 571 N N . LYS A 1 72 ? 9.323 9.974 -6.903 1.00 60.94 72 LYS A N 1
ATOM 572 C CA . LYS A 1 72 ? 9.348 10.481 -8.289 1.00 60.94 72 LYS A CA 1
ATOM 573 C C . LYS A 1 72 ? 10.789 10.813 -8.706 1.00 60.94 72 LYS A C 1
ATOM 575 O O . LYS A 1 72 ? 11.074 11.916 -9.156 1.00 60.94 72 LYS A O 1
ATOM 580 N N . ASP A 1 73 ? 11.706 9.877 -8.500 1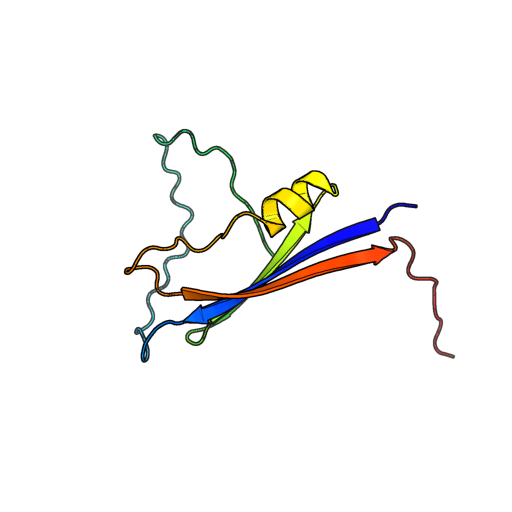.00 62.47 73 ASP A N 1
ATOM 581 C CA . ASP A 1 73 ? 13.066 9.954 -9.005 1.00 62.47 73 ASP A CA 1
ATOM 582 C C . ASP A 1 73 ? 13.108 9.251 -10.368 1.00 62.47 73 ASP A C 1
ATOM 584 O O . ASP A 1 73 ? 12.462 8.220 -10.582 1.00 62.47 73 ASP A O 1
ATOM 588 N N . LYS A 1 74 ? 13.860 9.818 -11.313 1.00 59.44 74 LYS A N 1
ATOM 589 C CA . LYS A 1 74 ? 14.094 9.196 -12.623 1.00 59.44 74 LYS A CA 1
ATOM 590 C C . LYS A 1 74 ? 14.871 7.884 -12.489 1.00 59.44 74 LYS A C 1
ATOM 592 O O . LYS A 1 74 ? 14.718 7.013 -13.336 1.00 59.44 74 LYS A O 1
ATOM 597 N N . ASN A 1 75 ? 15.637 7.735 -11.409 1.00 61.91 75 ASN A N 1
ATOM 598 C CA . ASN A 1 75 ? 16.381 6.527 -11.073 1.00 61.91 75 ASN A CA 1
ATOM 599 C C . ASN A 1 75 ? 15.542 5.498 -10.301 1.00 61.91 75 ASN A C 1
ATOM 601 O O . ASN A 1 75 ? 16.045 4.415 -9.994 1.00 61.91 75 ASN A O 1
ATOM 605 N N . ASP A 1 76 ? 14.283 5.811 -9.960 1.00 67.81 76 ASP A N 1
ATOM 606 C CA . ASP A 1 76 ? 13.425 4.848 -9.277 1.00 67.81 76 ASP A CA 1
ATOM 607 C C . ASP A 1 76 ? 12.982 3.761 -10.260 1.00 67.81 76 ASP A C 1
ATOM 609 O O . ASP A 1 76 ? 12.325 4.036 -11.273 1.00 67.81 76 ASP A O 1
ATOM 613 N N . ARG A 1 77 ? 13.371 2.522 -9.947 1.00 72.44 77 ARG A N 1
ATOM 614 C CA . ARG A 1 77 ? 13.180 1.330 -10.787 1.00 72.44 77 ARG A CA 1
ATOM 615 C C . ARG A 1 77 ? 11.743 0.840 -10.793 1.00 72.44 77 ARG A C 1
ATOM 617 O O . ARG A 1 77 ? 11.409 -0.015 -11.604 1.00 72.44 77 ARG A O 1
ATOM 624 N N . PHE A 1 78 ? 10.911 1.354 -9.897 1.00 78.12 78 PHE A N 1
ATOM 625 C CA . PHE A 1 78 ? 9.510 0.992 -9.813 1.00 78.12 78 PHE A CA 1
ATOM 626 C C . PHE A 1 78 ? 8.631 2.223 -10.005 1.00 78.12 78 PHE A C 1
ATOM 628 O O . PHE A 1 78 ? 9.003 3.353 -9.685 1.00 78.12 78 PHE A O 1
ATOM 635 N N . GLU A 1 79 ? 7.447 2.001 -10.555 1.00 81.94 79 GLU A N 1
ATOM 636 C CA . GLU A 1 79 ? 6.357 2.962 -10.492 1.00 81.94 79 GLU A CA 1
ATOM 637 C C . GLU A 1 79 ? 5.141 2.343 -9.842 1.00 81.94 79 GLU A C 1
ATOM 639 O O . GLU A 1 79 ? 4.778 1.195 -10.106 1.00 81.94 79 GLU A O 1
ATOM 644 N N . GLU A 1 80 ? 4.502 3.138 -8.994 1.00 83.06 80 GLU A N 1
ATOM 645 C CA . GLU A 1 80 ? 3.179 2.822 -8.500 1.00 83.06 80 GLU A CA 1
ATOM 646 C C . GLU A 1 80 ? 2.193 2.772 -9.666 1.00 83.06 80 GLU A C 1
ATOM 648 O O . GLU A 1 80 ? 2.121 3.684 -10.488 1.00 83.06 80 GLU A O 1
ATOM 653 N N . VAL A 1 81 ? 1.430 1.688 -9.720 1.00 84.62 81 VAL A N 1
ATOM 654 C CA . VAL A 1 81 ? 0.389 1.454 -10.721 1.00 84.62 81 VAL A CA 1
ATOM 655 C C . VAL A 1 81 ? -0.978 1.773 -10.142 1.00 84.62 81 VAL A C 1
ATOM 657 O O . VAL A 1 81 ? -1.816 2.372 -10.809 1.00 84.62 81 VAL A O 1
ATOM 660 N N . LYS A 1 82 ? -1.229 1.317 -8.912 1.00 85.75 82 LYS A N 1
ATOM 661 C CA . LYS A 1 82 ? -2.545 1.408 -8.286 1.00 85.75 82 LYS A CA 1
ATOM 662 C C . LYS A 1 82 ? -2.429 1.369 -6.776 1.00 85.75 82 LYS A C 1
ATOM 664 O O . LYS A 1 82 ? -1.708 0.526 -6.239 1.00 85.75 82 LYS A O 1
ATOM 669 N N . ARG A 1 83 ? -3.240 2.184 -6.109 1.00 86.56 83 ARG A N 1
ATOM 670 C CA . ARG A 1 83 ? -3.410 2.155 -4.662 1.00 86.56 83 ARG A CA 1
ATOM 671 C C . ARG A 1 83 ? -4.866 1.909 -4.288 1.00 86.56 83 ARG A C 1
ATOM 673 O O . ARG A 1 83 ? -5.755 2.546 -4.839 1.00 86.56 83 ARG A O 1
ATOM 680 N N . ASP A 1 84 ? -5.082 0.997 -3.347 1.00 87.25 84 ASP A N 1
ATOM 681 C CA . ASP A 1 84 ? -6.400 0.632 -2.831 1.00 87.25 84 ASP A CA 1
ATOM 682 C C . ASP A 1 84 ? -6.414 0.733 -1.298 1.00 87.25 84 ASP A C 1
ATOM 684 O O . ASP A 1 84 ? -5.465 0.307 -0.634 1.00 87.25 84 ASP A O 1
ATOM 688 N N . VAL A 1 85 ? -7.504 1.259 -0.735 1.00 86.75 85 VAL A N 1
ATOM 689 C CA . VAL A 1 85 ? -7.779 1.234 0.710 1.00 86.75 85 VAL A CA 1
ATOM 690 C C . VAL A 1 85 ? -8.883 0.215 0.966 1.00 86.75 85 VAL A C 1
ATOM 692 O O . VAL A 1 85 ? -9.968 0.314 0.398 1.00 86.75 85 VAL A O 1
ATOM 695 N N . LEU A 1 86 ? -8.603 -0.771 1.814 1.00 86.31 86 LEU A N 1
ATOM 696 C CA . LEU A 1 86 ? -9.523 -1.848 2.156 1.00 86.31 86 LEU A CA 1
ATOM 697 C C . LEU A 1 86 ? -9.944 -1.728 3.621 1.00 86.31 86 LEU A C 1
ATOM 699 O O . LEU A 1 86 ? -9.106 -1.704 4.522 1.00 86.31 86 LEU A O 1
ATOM 703 N N . ILE A 1 87 ? -11.256 -1.686 3.843 1.00 88.38 87 ILE A N 1
ATOM 704 C CA . ILE A 1 87 ? -11.876 -1.645 5.167 1.00 88.38 87 ILE A CA 1
ATOM 705 C C . ILE A 1 87 ? -12.579 -2.983 5.378 1.00 88.38 87 ILE A C 1
ATOM 707 O O . ILE A 1 87 ? -13.562 -3.279 4.704 1.00 88.38 87 ILE A O 1
ATOM 711 N N . ILE A 1 88 ? -12.061 -3.802 6.292 1.00 86.12 88 ILE A N 1
ATOM 712 C CA . ILE A 1 88 ? -12.637 -5.109 6.623 1.00 86.12 88 ILE A CA 1
ATOM 713 C C . ILE A 1 88 ? -13.255 -5.027 8.023 1.00 86.12 88 ILE A C 1
ATOM 715 O O . ILE A 1 88 ? -12.540 -4.673 8.965 1.00 86.12 88 ILE A O 1
ATOM 719 N N . PRO A 1 89 ? -14.536 -5.382 8.209 1.00 83.38 89 PRO A N 1
ATOM 720 C CA . PRO A 1 89 ? -15.120 -5.497 9.542 1.00 83.38 89 PRO A CA 1
ATOM 721 C C . PRO A 1 89 ? -14.319 -6.477 10.413 1.00 83.38 89 PRO A C 1
ATOM 723 O O . PRO A 1 89 ? -13.931 -7.549 9.950 1.00 83.38 89 PRO A O 1
ATOM 726 N N . SER A 1 90 ? -14.063 -6.142 11.681 1.00 74.88 90 SER A N 1
ATOM 727 C CA . SER A 1 90 ? -13.371 -7.051 12.621 1.00 74.88 90 SER A CA 1
ATOM 728 C C . SER A 1 90 ? -14.136 -8.348 12.890 1.00 74.88 90 SER A C 1
ATOM 730 O O . SER A 1 90 ? -13.535 -9.359 13.247 1.00 74.88 90 SER A O 1
ATOM 732 N N . THR A 1 91 ? -15.452 -8.333 12.698 1.00 74.56 91 THR A N 1
ATOM 733 C CA . THR A 1 91 ? -16.334 -9.487 12.837 1.00 74.56 91 THR A CA 1
ATOM 734 C C . THR A 1 91 ? -16.708 -9.994 11.453 1.00 74.56 91 THR A C 1
ATOM 736 O O . THR A 1 91 ? -17.680 -9.561 10.841 1.00 74.56 91 THR A O 1
ATOM 739 N N . ILE A 1 92 ? -15.928 -10.953 10.959 1.00 63.53 92 ILE A N 1
ATOM 740 C CA . ILE A 1 92 ? -16.415 -11.866 9.929 1.00 63.53 92 ILE A CA 1
ATOM 741 C C . ILE A 1 92 ? -17.429 -12.735 10.669 1.00 63.53 92 ILE A C 1
ATOM 743 O O . ILE A 1 92 ? -17.043 -13.561 11.499 1.00 63.53 92 ILE A O 1
ATOM 747 N N . GLY A 1 93 ? -18.726 -12.483 10.471 1.00 59.38 93 GLY A N 1
ATOM 748 C CA . GLY A 1 93 ? -19.756 -13.392 10.968 1.00 59.38 93 GLY A CA 1
ATOM 749 C C . GLY A 1 93 ? -19.351 -14.809 10.573 1.00 59.38 93 GLY A C 1
ATOM 750 O O . GLY A 1 93 ? -18.925 -15.018 9.439 1.00 59.38 93 GLY A O 1
ATOM 751 N N . LYS A 1 94 ? -19.372 -15.753 11.521 1.00 52.22 94 LYS A N 1
ATOM 752 C CA . LYS A 1 94 ? -19.091 -17.165 11.245 1.00 52.22 94 LYS A CA 1
ATOM 753 C C . LYS A 1 94 ? -20.092 -17.651 10.196 1.00 52.22 94 LYS A C 1
ATOM 755 O O . LYS A 1 94 ? -21.161 -18.137 10.547 1.00 52.22 94 LYS A O 1
ATOM 760 N N . THR A 1 95 ? -19.770 -17.512 8.918 1.00 53.47 95 THR A N 1
ATOM 761 C CA . THR A 1 95 ? -20.491 -18.201 7.860 1.00 53.47 95 THR A CA 1
ATOM 762 C C . THR A 1 95 ? -19.954 -19.619 7.867 1.00 53.47 95 THR A C 1
ATOM 764 O O . THR A 1 95 ? -18.969 -19.933 7.203 1.00 53.47 95 THR A O 1
ATOM 767 N N . SER A 1 96 ? -20.561 -20.463 8.700 1.00 45.66 96 SER A N 1
ATOM 768 C CA . SER A 1 96 ? -20.504 -21.903 8.494 1.00 45.66 96 SER A CA 1
ATOM 769 C C . SER A 1 96 ? -21.114 -22.163 7.124 1.00 45.66 96 SER A C 1
ATOM 771 O O . SER A 1 96 ? -22.314 -21.981 6.934 1.00 45.66 96 SER A O 1
ATOM 773 N N . ILE A 1 97 ? -20.273 -22.508 6.156 1.00 47.09 97 ILE A N 1
ATOM 774 C CA . ILE A 1 97 ? -20.735 -23.114 4.914 1.00 47.09 97 ILE A CA 1
ATOM 775 C C . ILE A 1 97 ? -21.123 -24.537 5.320 1.00 47.09 97 ILE A C 1
ATOM 777 O O . ILE A 1 97 ? -20.244 -25.332 5.659 1.00 47.09 97 ILE A O 1
ATOM 781 N N . VAL A 1 98 ? -22.430 -24.776 5.435 1.00 48.28 98 VAL A N 1
ATOM 782 C CA . VAL A 1 98 ? -23.020 -26.111 5.605 1.00 48.28 98 VAL A CA 1
ATOM 783 C C . VAL A 1 98 ? -23.136 -26.753 4.233 1.00 48.28 98 VAL A C 1
ATOM 785 O O . VAL A 1 98 ? -23.541 -26.022 3.300 1.00 48.28 98 VAL A O 1
#

pLDDT: mean 72.25, std 15.11, range [45.03, 89.75]

Sequence (98 aa):
MDNNLYVCINYKAKGDKVEDNYNLRIKDQSSQMGSKYLICGGIYNKNGGKLVYKARDFKEAMDLAHNNVFKKDKNDRFEEVKRDVLIIPSTIGKTSIV

Foldseek 3Di:
DDKWKKKKWWKFFPDPDDDDDDPPDPPPPVPDPPPDDFDFDWDDDRGTIMTMHTDPDPVRSVVVQPDDPFDPDPPGRMDTDDMDMDIGPPDPDPPPPD